Protein AF-A0A8Q3SI34-F1 (afdb_monomer_lite)

Foldseek 3Di:
DPPPDDDDDDDPVNVCVVDPDNDPVVQAQPWDKDWDDDVDTDIDIDHGDHPDQKDKDQPVADPDDDAQAKGKGWIAMAGSSRQADFQDKDADVPCRVFIFGAHNRNITITIDGHHD

Secondary structure (DSSP, 8-state):
-BTTB------HHHHHHTSS---GGGGTT-EEEEEEEESEEEEEEEEE--SSS-EEE-TTS-S---TTSEEEEEEEEE-TTSPBPTT-EEEETTEEEEEEE--TTSEEEEEEEPP-

pLDDT: mean 92.33, std 6.44, range [60.34, 98.44]

Organism: Homo sapiens (NCBI:txid9606)

Structure (mmCIF, N/CA/C/O backbone):
data_AF-A0A8Q3SI34-F1
#
_entry.id   AF-A0A8Q3SI34-F1
#
loop_
_atom_site.group_PDB
_atom_site.id
_atom_site.type_symbol
_atom_site.label_atom_id
_atom_site.label_alt_id
_atom_site.label_comp_id
_atom_site.label_asym_id
_atom_site.label_entity_id
_atom_site.label_seq_id
_atom_site.pdbx_PDB_ins_code
_atom_site.Cartn_x
_atom_site.Cartn_y
_atom_site.Cartn_z
_atom_site.occupancy
_atom_site.B_iso_or_equiv
_atom_site.auth_seq_id
_atom_site.auth_comp_id
_atom_site.auth_asym_id
_atom_site.auth_atom_id
_atom_site.pdbx_PDB_model_num
ATOM 1 N N . ILE A 1 1 ? 9.293 0.986 -31.676 1.00 60.34 1 ILE A N 1
ATOM 2 C CA . ILE A 1 1 ? 8.448 2.151 -31.349 1.00 60.34 1 ILE A CA 1
ATOM 3 C C . ILE A 1 1 ? 7.433 2.244 -32.462 1.00 60.34 1 ILE A C 1
ATOM 5 O O . ILE A 1 1 ? 7.829 2.504 -33.591 1.00 60.34 1 ILE A O 1
ATOM 9 N N . GLU A 1 2 ? 6.183 1.933 -32.163 1.00 64.75 2 GLU A N 1
ATOM 10 C CA . GLU A 1 2 ? 5.069 2.074 -33.101 1.00 64.75 2 GLU A CA 1
ATOM 11 C C . GLU A 1 2 ? 4.180 3.191 -32.561 1.00 64.75 2 GLU A C 1
ATOM 13 O O . GLU A 1 2 ? 3.865 3.202 -31.374 1.00 64.75 2 GLU A O 1
ATOM 18 N N . ASP A 1 3 ? 3.876 4.181 -33.399 1.00 80.06 3 ASP A N 1
ATOM 19 C CA . ASP A 1 3 ? 3.026 5.328 -33.043 1.00 80.06 3 ASP A CA 1
ATOM 20 C C . ASP A 1 3 ? 3.446 6.083 -31.756 1.00 80.06 3 ASP A C 1
ATOM 22 O O . ASP A 1 3 ? 2.631 6.502 -30.940 1.00 80.06 3 ASP A O 1
ATOM 26 N N . GLY A 1 4 ? 4.758 6.214 -31.519 1.00 84.75 4 GLY A N 1
ATOM 27 C CA . GLY A 1 4 ? 5.296 6.868 -30.315 1.00 84.75 4 GLY A CA 1
ATOM 28 C C . GLY A 1 4 ? 5.256 6.019 -29.035 1.00 84.75 4 GLY A C 1
ATOM 29 O O . GLY A 1 4 ? 5.676 6.497 -27.983 1.00 84.75 4 GLY A O 1
ATOM 30 N N . SER A 1 5 ? 4.825 4.756 -29.116 1.00 87.56 5 SER A N 1
ATOM 31 C CA . SER A 1 5 ? 4.803 3.805 -28.001 1.00 87.56 5 SER A CA 1
ATOM 32 C C . SER A 1 5 ? 5.932 2.775 -28.102 1.00 87.56 5 SER A C 1
ATOM 34 O O . SER A 1 5 ? 6.268 2.277 -29.182 1.00 87.56 5 SER A O 1
ATOM 36 N N . GLY A 1 6 ? 6.539 2.441 -26.965 1.00 89.44 6 GLY A N 1
ATOM 37 C CA . GLY A 1 6 ? 7.529 1.377 -26.834 1.00 89.44 6 GLY A CA 1
ATOM 38 C C . GLY A 1 6 ? 7.338 0.635 -25.516 1.00 89.44 6 GLY A C 1
ATOM 39 O O . GLY A 1 6 ? 7.131 1.261 -24.481 1.00 89.44 6 GLY A O 1
ATOM 40 N N . GLU A 1 7 ? 7.421 -0.691 -25.557 1.00 92.25 7 GLU A N 1
ATOM 41 C CA . GLU A 1 7 ? 7.255 -1.560 -24.393 1.00 92.25 7 GLU A CA 1
ATOM 42 C C . GLU A 1 7 ? 8.548 -2.334 -24.122 1.00 92.25 7 GLU A C 1
ATOM 44 O O . GLU A 1 7 ? 9.238 -2.779 -25.041 1.00 92.25 7 GLU A O 1
ATOM 49 N N . VAL A 1 8 ? 8.886 -2.486 -22.844 1.00 93.31 8 VAL A N 1
ATOM 50 C CA . VAL A 1 8 ? 10.016 -3.291 -22.382 1.00 93.31 8 VAL A CA 1
ATOM 51 C C . VAL A 1 8 ? 9.640 -3.974 -21.076 1.00 93.31 8 VAL A C 1
ATOM 53 O O . VAL A 1 8 ? 8.949 -3.397 -20.238 1.00 93.31 8 VAL A O 1
ATOM 56 N N . VAL A 1 9 ? 10.114 -5.204 -20.890 1.00 95.88 9 VAL A N 1
ATOM 57 C CA . VAL A 1 9 ? 9.799 -6.020 -19.716 1.00 95.88 9 VAL A CA 1
ATOM 58 C C . VAL A 1 9 ? 11.088 -6.459 -19.032 1.00 95.88 9 VAL A C 1
ATOM 60 O O . VAL A 1 9 ? 11.925 -7.137 -19.630 1.00 95.88 9 VAL A O 1
ATOM 63 N N . LEU A 1 10 ? 11.236 -6.118 -17.749 1.00 95.31 10 LEU A N 1
ATOM 64 C CA . LEU A 1 10 ? 12.269 -6.692 -16.889 1.00 95.31 10 LEU A CA 1
ATOM 65 C C . LEU A 1 10 ? 11.798 -8.063 -16.396 1.00 95.31 10 LEU A C 1
ATOM 67 O O . LEU A 1 10 ? 10.927 -8.162 -15.533 1.00 95.31 10 LEU A O 1
ATOM 71 N N . SER A 1 11 ? 12.368 -9.137 -16.946 1.00 95.75 11 SER A N 1
ATOM 72 C CA . SER A 1 11 ? 12.012 -10.488 -16.507 1.00 95.75 11 SER A CA 1
ATOM 73 C C . SER A 1 11 ? 12.481 -10.760 -15.072 1.00 95.75 11 SER A C 1
ATOM 75 O O . SER A 1 11 ? 13.559 -10.329 -14.656 1.00 95.75 11 SER A O 1
ATOM 77 N N . ARG A 1 12 ? 11.705 -11.562 -14.329 1.00 92.56 12 ARG A N 1
ATOM 78 C CA . ARG A 1 12 ? 12.066 -11.993 -12.967 1.00 92.56 12 ARG A CA 1
ATOM 79 C C . ARG A 1 12 ? 13.432 -12.681 -12.919 1.00 92.56 12 ARG A C 1
ATOM 81 O O . ARG A 1 12 ? 14.176 -12.475 -11.970 1.00 92.56 12 ARG A O 1
ATOM 88 N N . LYS A 1 13 ? 13.761 -13.481 -13.939 1.00 92.56 13 LYS A N 1
ATOM 89 C CA . LYS A 1 13 ? 15.057 -14.163 -14.037 1.00 92.56 13 LYS A CA 1
ATOM 90 C C . LYS A 1 13 ? 16.206 -13.156 -14.100 1.00 92.56 13 LYS A C 1
ATOM 92 O O . LYS A 1 13 ? 17.122 -13.262 -13.303 1.00 92.56 13 LYS A O 1
ATOM 97 N N . VAL A 1 14 ? 16.120 -12.158 -14.981 1.00 94.31 14 VAL A N 1
ATOM 98 C CA . VAL A 1 14 ? 17.155 -11.117 -15.106 1.00 94.31 14 VAL A CA 1
ATOM 99 C C . VAL A 1 14 ? 17.305 -10.321 -13.809 1.00 94.31 14 VAL A C 1
ATOM 101 O O . VAL A 1 14 ? 18.428 -10.048 -13.397 1.00 94.31 14 VAL A O 1
ATOM 104 N N . LEU A 1 15 ? 16.196 -9.992 -13.138 1.00 93.19 15 LEU A N 1
ATOM 105 C CA . LEU A 1 15 ? 16.243 -9.310 -11.842 1.00 93.19 15 LEU A CA 1
ATOM 106 C C . LEU A 1 15 ? 16.997 -10.134 -10.786 1.00 93.19 15 LEU A C 1
ATOM 108 O O . LEU A 1 15 ? 17.836 -9.584 -10.081 1.00 93.19 15 LEU A O 1
ATOM 112 N N . LEU A 1 16 ? 16.699 -11.433 -10.677 1.00 92.44 16 LEU A N 1
ATOM 113 C CA . LEU A 1 16 ? 17.324 -12.312 -9.684 1.00 92.44 16 LEU A CA 1
ATOM 114 C C . LEU A 1 16 ? 18.780 -12.649 -10.021 1.00 92.44 16 LEU A C 1
ATOM 116 O O . LEU A 1 16 ? 19.613 -12.669 -9.126 1.00 92.44 16 LEU A O 1
ATOM 120 N N . ASP A 1 17 ? 19.099 -12.862 -11.296 1.00 92.56 17 ASP A N 1
ATOM 121 C CA . ASP A 1 17 ? 20.474 -13.108 -11.746 1.00 92.56 17 ASP A CA 1
ATOM 122 C C . ASP A 1 17 ? 21.360 -11.855 -11.571 1.00 92.56 17 ASP A C 1
ATOM 124 O O . ASP A 1 17 ? 22.575 -11.961 -11.416 1.00 92.56 17 ASP A O 1
ATOM 128 N N . GLY A 1 18 ? 20.757 -10.660 -11.599 1.00 90.81 18 GLY A N 1
ATOM 129 C CA . GLY A 1 18 ? 21.447 -9.378 -11.444 1.00 90.81 18 GLY A CA 1
ATOM 130 C C . GLY A 1 18 ? 21.799 -9.004 -10.000 1.00 90.81 18 GLY A C 1
ATOM 131 O O . GLY A 1 18 ? 22.516 -8.025 -9.788 1.00 90.81 18 GLY A O 1
ATOM 132 N N . VAL A 1 19 ? 21.318 -9.752 -9.002 1.00 90.62 19 VAL A N 1
ATOM 133 C CA . VAL A 1 19 ? 21.610 -9.513 -7.582 1.00 90.62 19 VAL A CA 1
ATOM 134 C C . VAL A 1 19 ? 22.456 -10.649 -7.011 1.00 90.62 19 VAL A C 1
ATOM 136 O O . VAL A 1 19 ? 22.245 -11.816 -7.309 1.00 90.62 19 VAL A O 1
ATOM 139 N N . GLN A 1 20 ? 23.424 -10.324 -6.147 1.00 85.00 20 GLN A N 1
ATOM 140 C CA . GLN A 1 20 ? 24.263 -11.354 -5.510 1.00 85.00 20 GLN A CA 1
ATOM 141 C C . GLN A 1 20 ? 23.482 -12.242 -4.529 1.00 85.00 20 GLN A C 1
ATOM 143 O O . GLN A 1 20 ? 23.922 -13.341 -4.202 1.00 85.00 20 GLN A O 1
ATOM 148 N N . ASN A 1 21 ? 22.343 -11.756 -4.030 1.00 79.88 21 ASN A N 1
ATOM 149 C CA . ASN A 1 21 ? 21.526 -12.482 -3.074 1.00 79.88 21 ASN A CA 1
ATOM 150 C C . ASN A 1 21 ? 20.504 -13.373 -3.804 1.00 79.88 21 ASN A C 1
ATOM 152 O O . ASN A 1 21 ? 19.651 -12.839 -4.510 1.00 79.88 21 ASN A O 1
ATOM 156 N N . PRO A 1 22 ? 20.533 -14.704 -3.613 1.00 71.94 22 PRO A N 1
ATOM 157 C CA . PRO A 1 22 ? 19.649 -15.617 -4.333 1.00 71.94 22 PRO A CA 1
ATOM 158 C C . PRO A 1 22 ? 18.188 -15.598 -3.852 1.00 71.94 22 PRO A C 1
ATOM 160 O O . PRO A 1 22 ? 17.331 -16.195 -4.506 1.00 71.94 22 PRO A O 1
ATOM 163 N N . ARG A 1 23 ? 17.880 -14.978 -2.704 1.00 88.56 23 ARG A N 1
ATOM 164 C CA . ARG A 1 23 ? 16.540 -15.023 -2.097 1.00 88.56 23 ARG A CA 1
ATOM 165 C C . ARG A 1 23 ? 15.670 -13.872 -2.581 1.00 88.56 23 ARG A C 1
ATOM 167 O O . ARG A 1 23 ? 16.016 -12.703 -2.430 1.00 88.56 23 ARG A O 1
ATOM 174 N N . ALA A 1 24 ? 14.507 -14.207 -3.133 1.00 89.50 24 ALA A N 1
ATOM 175 C CA . ALA A 1 24 ? 13.562 -13.217 -3.646 1.00 89.50 24 ALA A CA 1
ATOM 176 C C . ALA A 1 24 ? 12.928 -12.384 -2.521 1.00 89.50 24 ALA A C 1
ATOM 178 O O . ALA A 1 24 ? 12.559 -11.231 -2.732 1.00 89.50 24 ALA A O 1
ATOM 179 N N . GLU A 1 25 ? 12.827 -12.958 -1.327 1.00 92.06 25 GLU A N 1
ATOM 180 C CA . GLU A 1 25 ? 12.254 -12.336 -0.136 1.00 92.06 25 GLU A CA 1
ATOM 181 C C . GLU A 1 25 ? 13.104 -11.149 0.331 1.00 92.06 25 GLU A C 1
ATOM 183 O O . GLU A 1 25 ? 12.564 -10.142 0.779 1.00 92.06 25 GLU A O 1
ATOM 188 N N . ASP A 1 26 ? 14.420 -11.216 0.124 1.00 91.44 26 ASP A N 1
ATOM 189 C CA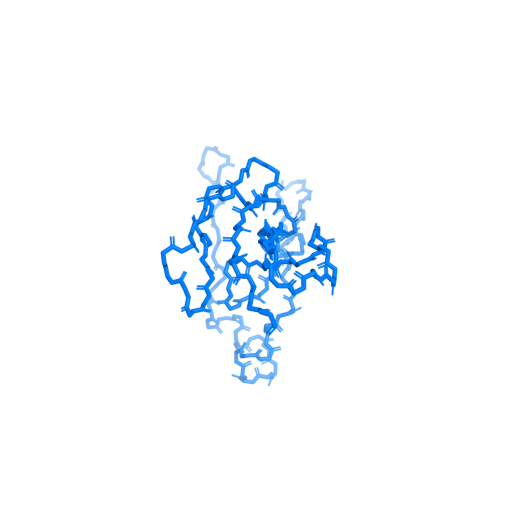 . ASP A 1 26 ? 15.360 -10.161 0.515 1.00 91.44 26 ASP A CA 1
ATOM 190 C C . ASP A 1 26 ? 15.282 -8.925 -0.404 1.00 91.44 26 ASP A C 1
ATOM 192 O O . ASP A 1 26 ? 15.903 -7.889 -0.138 1.00 91.44 26 ASP A O 1
ATOM 196 N N . LEU A 1 27 ? 14.517 -9.017 -1.498 1.00 92.31 27 LEU A N 1
ATOM 197 C CA . LEU A 1 27 ? 14.188 -7.881 -2.355 1.00 92.31 27 LEU A CA 1
ATOM 198 C C . LEU A 1 27 ? 12.958 -7.110 -1.864 1.00 92.31 27 LEU A C 1
ATOM 200 O O . LEU A 1 27 ? 12.798 -5.948 -2.234 1.00 92.31 27 LEU A O 1
ATOM 204 N N . VAL A 1 28 ? 12.107 -7.717 -1.032 1.00 94.00 28 VAL A N 1
ATOM 205 C CA . VAL A 1 28 ? 10.907 -7.064 -0.496 1.00 94.00 28 VAL A CA 1
ATOM 206 C C . VAL A 1 28 ? 11.314 -5.859 0.355 1.00 94.00 28 VAL A C 1
ATOM 208 O O . VAL A 1 28 ? 12.233 -5.926 1.167 1.00 94.00 28 VAL A O 1
ATOM 211 N N . GLY A 1 29 ? 10.643 -4.727 0.145 1.00 90.44 29 GLY A N 1
ATOM 212 C CA . GLY A 1 29 ? 10.965 -3.455 0.800 1.00 90.44 29 GLY A CA 1
ATOM 213 C C . GLY A 1 29 ? 12.036 -2.622 0.086 1.00 90.44 29 GLY A C 1
ATOM 214 O O . GLY A 1 29 ? 12.213 -1.454 0.426 1.00 90.44 29 GLY A O 1
ATOM 215 N N . LYS A 1 30 ? 12.718 -3.166 -0.934 1.00 93.62 30 LYS A N 1
ATOM 216 C CA . LYS A 1 30 ? 13.518 -2.367 -1.877 1.00 93.62 30 LYS A CA 1
ATOM 217 C C . LYS A 1 30 ? 12.621 -1.759 -2.958 1.00 93.62 30 LYS A C 1
ATOM 219 O O . LYS A 1 30 ? 11.454 -2.127 -3.107 1.00 93.62 30 LYS A O 1
ATOM 224 N N . SER A 1 31 ? 13.182 -0.844 -3.741 1.00 93.75 31 SER A N 1
ATOM 225 C CA . SER A 1 31 ? 12.512 -0.226 -4.882 1.00 93.75 31 SER A CA 1
ATOM 226 C C . SER A 1 31 ? 13.325 -0.374 -6.166 1.00 93.75 31 SER A C 1
ATOM 228 O O . SER A 1 31 ? 14.554 -0.454 -6.148 1.00 93.75 31 SER A O 1
ATOM 230 N N . LEU A 1 32 ? 12.617 -0.426 -7.290 1.00 94.19 32 LEU A N 1
ATOM 231 C CA . LEU A 1 32 ? 13.183 -0.374 -8.629 1.00 94.19 32 LEU A CA 1
ATOM 232 C C . LEU A 1 32 ? 13.145 1.065 -9.150 1.00 94.19 32 LEU A C 1
ATOM 234 O O . LEU A 1 32 ? 12.262 1.858 -8.802 1.00 94.19 32 LEU A O 1
ATOM 238 N N . TYR A 1 33 ? 14.091 1.369 -10.029 1.00 94.81 33 TYR A N 1
ATOM 239 C CA . TYR A 1 33 ? 14.070 2.558 -10.864 1.00 94.81 33 TYR A CA 1
ATOM 240 C C . TYR A 1 33 ? 14.248 2.151 -12.327 1.00 94.81 33 TYR A C 1
ATOM 242 O O . TYR A 1 33 ? 14.849 1.121 -12.636 1.00 94.81 33 TYR A O 1
ATOM 250 N N . VAL A 1 34 ? 13.696 2.960 -13.223 1.00 94.50 34 VAL A N 1
ATOM 251 C CA . VAL A 1 34 ? 13.758 2.786 -14.671 1.00 94.50 34 VAL A CA 1
ATOM 252 C C . VAL A 1 34 ? 14.202 4.110 -15.272 1.00 94.50 34 VAL A C 1
ATOM 254 O O . VAL A 1 34 ? 13.594 5.148 -15.012 1.00 94.50 34 VAL A O 1
ATOM 257 N N . SER A 1 35 ? 15.254 4.068 -16.083 1.00 92.81 35 SER A N 1
ATOM 258 C CA . SER A 1 35 ? 15.748 5.216 -16.839 1.00 92.81 35 SER A CA 1
ATOM 259 C C . SER A 1 35 ? 15.678 4.899 -18.327 1.00 92.81 35 SER A C 1
ATOM 261 O O . SER A 1 35 ? 16.125 3.832 -18.755 1.00 92.81 35 SER A O 1
ATOM 263 N N . ALA A 1 36 ? 15.087 5.802 -19.105 1.00 90.38 36 ALA A N 1
ATOM 264 C CA . ALA A 1 36 ? 14.932 5.657 -20.545 1.00 90.38 36 ALA A CA 1
ATOM 265 C C . ALA A 1 36 ? 15.456 6.902 -21.268 1.00 90.38 36 ALA A C 1
ATOM 267 O O . ALA A 1 36 ? 15.179 8.039 -20.876 1.00 90.38 36 ALA A O 1
ATOM 268 N N . THR A 1 37 ? 16.193 6.668 -22.352 1.00 89.38 37 THR A N 1
ATOM 269 C CA . THR A 1 37 ? 16.782 7.711 -23.197 1.00 89.38 37 THR A CA 1
ATOM 270 C C . THR A 1 37 ? 16.185 7.602 -24.595 1.00 89.38 37 THR A C 1
ATOM 272 O O . THR A 1 37 ? 16.495 6.666 -25.330 1.00 89.38 37 THR A O 1
ATOM 275 N N . VAL A 1 38 ? 15.327 8.555 -24.967 1.00 86.25 38 VAL A N 1
ATOM 276 C CA . VAL A 1 38 ? 14.624 8.601 -26.262 1.00 86.25 38 VAL A CA 1
ATOM 277 C C . VAL A 1 38 ? 14.779 9.994 -26.858 1.00 86.25 38 VAL A C 1
ATOM 279 O O . VAL A 1 38 ? 13.851 10.786 -26.806 1.00 86.25 38 VAL A O 1
ATOM 282 N N . ILE A 1 39 ? 15.969 10.359 -27.345 1.00 82.06 39 ILE A N 1
ATOM 283 C CA . ILE A 1 39 ? 16.310 11.725 -27.824 1.00 82.06 39 ILE A CA 1
ATOM 284 C C . ILE A 1 39 ? 16.168 12.832 -26.726 1.00 82.06 39 ILE A C 1
ATOM 286 O O . ILE A 1 39 ? 16.852 13.847 -26.782 1.00 82.06 39 ILE A O 1
ATOM 290 N N . LEU A 1 40 ? 15.396 12.586 -25.664 1.00 79.25 40 LEU A N 1
ATOM 291 C CA . LEU A 1 40 ? 15.184 13.287 -24.402 1.00 79.25 40 LEU A CA 1
ATOM 292 C C . LEU A 1 40 ? 15.228 12.242 -23.264 1.00 79.25 40 LEU A C 1
ATOM 294 O O . LEU A 1 40 ? 15.044 11.044 -23.501 1.00 79.25 40 LEU A O 1
ATOM 298 N N . HIS A 1 41 ? 15.494 12.680 -22.034 1.00 78.31 41 HIS A N 1
ATOM 299 C CA . HIS A 1 41 ? 15.662 11.799 -20.874 1.00 78.31 41 HIS A CA 1
ATOM 300 C C . HIS A 1 41 ? 14.386 11.717 -20.025 1.00 78.31 41 HIS A C 1
ATOM 302 O O . HIS A 1 41 ? 13.780 12.745 -19.722 1.00 78.31 41 HIS A O 1
ATOM 308 N N . SER A 1 42 ? 14.010 10.508 -19.603 1.00 84.25 42 SER A N 1
ATOM 309 C CA . SER A 1 42 ? 12.894 10.263 -18.680 1.00 84.25 42 SER A CA 1
ATOM 310 C C . SER A 1 42 ? 13.278 9.230 -17.619 1.00 84.25 42 SER A C 1
ATOM 312 O O . SER A 1 42 ? 13.889 8.210 -17.944 1.00 84.25 42 SER A O 1
ATOM 314 N N . GLU A 1 43 ? 12.880 9.465 -16.370 1.00 88.56 43 GLU A N 1
ATOM 315 C CA . GLU A 1 43 ? 13.161 8.579 -15.237 1.00 88.56 43 GLU A CA 1
ATOM 316 C C . GLU A 1 43 ? 11.885 8.304 -14.432 1.00 88.56 43 GLU A C 1
ATOM 318 O O . GLU A 1 43 ? 11.067 9.199 -14.208 1.00 88.56 43 GLU A O 1
ATOM 323 N N . ARG A 1 44 ? 11.726 7.060 -13.971 1.00 89.75 44 ARG A N 1
ATOM 324 C CA . ARG A 1 44 ? 10.720 6.661 -12.984 1.00 89.75 44 ARG A CA 1
ATOM 325 C C . ARG A 1 44 ? 11.393 5.866 -11.875 1.00 89.75 44 ARG A C 1
ATOM 327 O O . ARG A 1 44 ? 11.908 4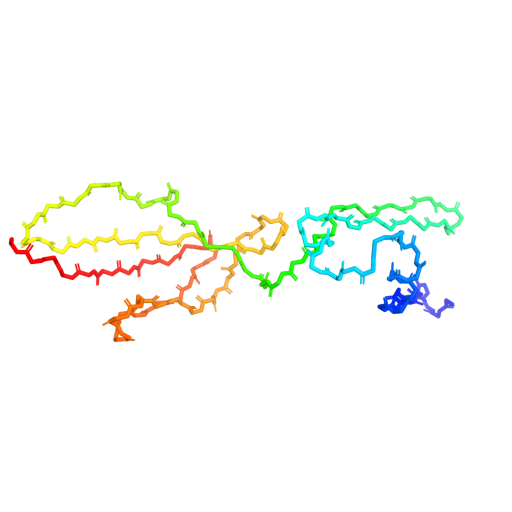.779 -12.118 1.00 89.75 44 ARG A O 1
ATOM 334 N N . SER A 1 45 ? 11.348 6.379 -10.657 1.00 91.44 45 SER A N 1
ATOM 335 C CA . SER A 1 45 ? 11.921 5.740 -9.473 1.00 91.44 45 SER A CA 1
ATOM 336 C C . SER A 1 45 ? 10.837 5.362 -8.460 1.00 91.44 45 SER A C 1
ATOM 338 O O . SER A 1 45 ? 9.659 5.677 -8.638 1.00 91.44 45 SER A O 1
ATOM 340 N N . GLY A 1 46 ? 11.223 4.633 -7.410 1.00 90.81 46 GLY A N 1
ATOM 341 C CA . GLY A 1 46 ? 10.337 4.342 -6.282 1.00 90.81 46 GLY A CA 1
ATOM 342 C C . GLY A 1 46 ? 9.283 3.266 -6.545 1.00 90.81 46 GLY A C 1
ATOM 343 O O . GLY A 1 46 ? 8.267 3.264 -5.863 1.00 90.81 46 GLY A O 1
ATOM 344 N N . ILE A 1 47 ? 9.501 2.350 -7.498 1.00 93.75 47 ILE A N 1
ATOM 345 C CA . ILE A 1 47 ? 8.590 1.220 -7.752 1.00 93.75 47 ILE A CA 1
ATOM 346 C C . ILE A 1 47 ? 8.832 0.148 -6.674 1.00 93.75 47 ILE A C 1
ATOM 348 O O . ILE A 1 47 ? 9.875 -0.507 -6.725 1.00 93.75 47 ILE A O 1
ATOM 352 N N . PRO A 1 48 ? 7.940 -0.049 -5.689 1.00 93.44 48 PRO A N 1
ATOM 353 C CA . PRO A 1 48 ? 8.250 -0.883 -4.529 1.00 93.44 48 PRO A CA 1
ATOM 354 C C . PRO A 1 48 ? 8.131 -2.377 -4.852 1.00 93.44 48 PRO A C 1
ATOM 356 O O . PRO A 1 48 ? 7.174 -2.806 -5.499 1.00 93.44 48 PRO A O 1
ATOM 359 N N . ILE A 1 49 ? 9.068 -3.187 -4.357 1.00 93.94 49 ILE A N 1
ATOM 360 C CA . ILE A 1 49 ? 8.967 -4.651 -4.390 1.00 93.94 49 ILE A CA 1
ATOM 361 C C . ILE A 1 49 ? 8.193 -5.090 -3.145 1.00 93.94 49 ILE A C 1
ATOM 363 O O . ILE A 1 49 ? 8.663 -4.928 -2.017 1.00 93.94 49 ILE A O 1
ATOM 367 N N . VAL A 1 50 ? 6.993 -5.632 -3.351 1.00 94.94 50 VAL A N 1
ATOM 368 C CA . VAL A 1 50 ? 6.035 -5.947 -2.281 1.00 94.94 50 VAL A CA 1
ATOM 369 C C . VAL A 1 50 ? 5.501 -7.368 -2.384 1.00 94.94 50 VAL A C 1
ATOM 371 O O . VAL A 1 50 ? 5.491 -7.974 -3.451 1.00 94.94 50 VAL A O 1
ATOM 374 N N . THR A 1 51 ? 5.008 -7.878 -1.259 1.00 94.88 51 THR A N 1
ATOM 375 C CA . THR A 1 51 ? 4.248 -9.134 -1.178 1.00 94.88 51 THR A CA 1
ATOM 376 C C . THR A 1 51 ? 2.737 -8.912 -1.229 1.00 94.88 51 THR A C 1
ATOM 378 O O . THR A 1 51 ? 1.999 -9.825 -1.583 1.00 94.88 51 THR A O 1
ATOM 381 N N . SER A 1 52 ? 2.275 -7.703 -0.895 1.00 95.38 52 SER A N 1
ATOM 382 C CA . SER A 1 52 ? 0.870 -7.298 -0.913 1.00 95.38 52 SER A CA 1
ATOM 383 C C . SER A 1 52 ? 0.700 -6.036 -1.761 1.00 95.38 52 SER A C 1
ATOM 385 O O . SER A 1 52 ? 1.496 -5.105 -1.616 1.00 95.38 52 SER A O 1
ATOM 387 N N . PRO A 1 53 ? -0.347 -5.952 -2.601 1.00 95.69 53 PRO A N 1
ATOM 388 C CA . PRO A 1 53 ? -0.660 -4.744 -3.360 1.00 95.69 53 PRO A CA 1
ATOM 389 C C . PRO A 1 53 ? -1.235 -3.616 -2.489 1.00 95.69 53 PRO A C 1
ATOM 391 O O . PRO A 1 53 ? -1.456 -2.525 -2.998 1.00 95.69 53 PRO A O 1
ATOM 394 N N . TYR A 1 54 ? -1.471 -3.853 -1.194 1.00 97.38 54 TYR A N 1
ATOM 395 C CA . TYR A 1 54 ? -2.039 -2.868 -0.274 1.00 97.38 54 TYR A CA 1
ATOM 396 C C . TYR A 1 54 ? -1.295 -2.825 1.058 1.00 97.38 54 TYR A C 1
ATOM 398 O O . TYR A 1 54 ? -0.783 -3.844 1.535 1.00 97.38 54 TYR A O 1
ATOM 406 N N . GLN A 1 55 ? -1.308 -1.651 1.686 1.00 97.06 55 GLN A N 1
AT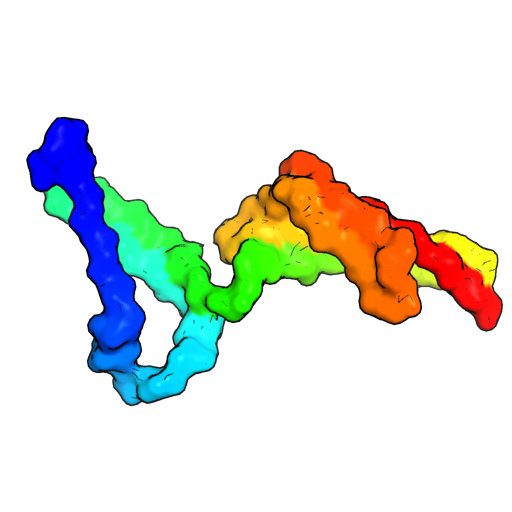OM 407 C CA . GLN A 1 55 ? -0.840 -1.427 3.051 1.00 97.06 55 GLN A CA 1
ATOM 408 C C . GLN A 1 55 ? -1.991 -0.906 3.912 1.00 97.06 55 GLN A C 1
ATOM 410 O O . GLN A 1 55 ? -2.712 0.010 3.514 1.00 97.06 55 GLN A O 1
ATOM 415 N N . ILE A 1 56 ? -2.164 -1.498 5.094 1.00 97.38 56 ILE A N 1
ATOM 416 C CA . ILE A 1 56 ? -3.235 -1.163 6.035 1.00 97.38 56 ILE A CA 1
ATOM 417 C C . ILE A 1 56 ? -2.650 -0.353 7.191 1.00 97.38 56 ILE A C 1
ATOM 419 O O . ILE A 1 56 ? -1.699 -0.781 7.842 1.00 97.38 56 ILE A O 1
ATOM 423 N N . HIS A 1 57 ? -3.260 0.794 7.480 1.00 97.38 57 HIS A N 1
ATOM 424 C CA . HIS A 1 57 ? -2.834 1.710 8.529 1.00 97.38 57 HIS A CA 1
ATOM 425 C C . HIS A 1 57 ? -3.973 2.003 9.508 1.00 97.38 57 HIS A C 1
ATOM 427 O O . HIS A 1 57 ? -5.091 2.337 9.115 1.00 97.38 57 HIS A O 1
ATOM 433 N N . PHE A 1 58 ? -3.652 1.994 10.802 1.00 97.12 58 PHE A N 1
ATOM 434 C CA . PHE A 1 58 ? -4.547 2.438 11.881 1.00 97.12 58 PHE A CA 1
ATOM 435 C C . PHE A 1 58 ? -4.242 3.870 12.343 1.00 97.12 58 PHE A C 1
ATOM 437 O O . PHE A 1 58 ? -4.599 4.272 13.446 1.00 97.12 58 PHE A O 1
ATOM 444 N N . THR A 1 59 ? -3.576 4.669 11.507 1.00 95.81 59 THR A N 1
ATOM 445 C CA . THR A 1 59 ? -3.159 6.044 11.838 1.00 95.81 59 THR A CA 1
ATOM 446 C C . THR A 1 59 ? -4.332 6.989 12.100 1.00 95.81 59 THR A C 1
ATOM 448 O O . THR A 1 59 ? -4.173 7.953 12.842 1.00 95.81 59 THR A O 1
ATOM 451 N N . LYS A 1 60 ? -5.510 6.703 11.529 1.00 93.00 60 LYS A N 1
ATOM 452 C CA . LYS A 1 60 ? -6.756 7.458 11.747 1.00 93.00 60 LYS A CA 1
ATOM 453 C C . LYS A 1 60 ? -7.658 6.856 12.837 1.00 93.00 60 LYS A C 1
ATOM 455 O O . LYS A 1 60 ? -8.699 7.430 13.143 1.00 93.00 60 LYS A O 1
ATOM 460 N N . THR A 1 61 ? -7.285 5.715 13.416 1.00 96.31 61 THR A N 1
ATOM 461 C CA . THR A 1 61 ? -8.064 5.022 14.453 1.00 96.31 61 THR A CA 1
ATOM 462 C C . THR A 1 61 ? -7.601 5.460 15.850 1.00 96.31 61 THR A C 1
ATOM 464 O O . THR A 1 61 ? -6.392 5.491 16.100 1.00 96.31 61 THR A O 1
ATOM 467 N N . PRO A 1 62 ? -8.510 5.787 16.791 1.00 95.31 62 PRO A N 1
ATOM 468 C CA . PRO A 1 62 ? -8.130 6.048 18.180 1.00 95.31 62 PRO A CA 1
ATOM 469 C C . PRO A 1 62 ? -7.401 4.850 18.807 1.00 95.31 62 PRO A C 1
ATOM 471 O O . PRO A 1 62 ? -7.721 3.704 18.530 1.00 95.31 62 PRO A O 1
ATOM 474 N N . LYS A 1 63 ? -6.433 5.082 19.697 1.00 95.31 63 LYS A N 1
ATOM 475 C CA . LYS A 1 63 ? -5.689 3.981 20.350 1.00 95.31 63 LYS A CA 1
ATOM 476 C C . LYS A 1 63 ? -6.355 3.436 21.617 1.00 95.31 63 LYS A C 1
ATOM 478 O O . LYS A 1 63 ? -5.833 2.513 22.230 1.00 95.31 63 LYS A O 1
ATOM 483 N N . TYR A 1 64 ? -7.480 4.022 22.017 1.00 94.31 64 TYR A N 1
ATOM 484 C CA . TYR A 1 64 ? -8.200 3.689 23.241 1.00 94.31 64 TYR A CA 1
ATOM 485 C C . TYR A 1 64 ? -9.688 3.554 22.935 1.00 94.31 64 TYR A C 1
ATOM 487 O O . TYR A 1 64 ? -10.235 4.339 22.157 1.00 94.31 64 TYR A O 1
ATOM 495 N N . PHE A 1 65 ? -10.336 2.594 23.586 1.00 94.62 65 PHE A N 1
ATOM 496 C CA . PHE A 1 65 ? -11.777 2.378 23.522 1.00 94.62 65 PHE A CA 1
ATOM 497 C C . PHE A 1 65 ? -12.368 2.382 24.934 1.00 94.62 65 PHE A C 1
ATOM 499 O O . PHE A 1 65 ? -11.644 2.303 25.928 1.00 94.62 65 PHE A O 1
ATOM 506 N N . LYS A 1 66 ? -13.692 2.504 25.021 1.00 94.31 66 LYS A N 1
ATOM 507 C CA . LYS A 1 66 ? -14.431 2.411 26.283 1.00 94.31 66 LYS A CA 1
ATOM 508 C C . LYS A 1 66 ? -15.081 1.024 26.360 1.00 94.31 66 LYS A C 1
ATOM 510 O O . LYS A 1 66 ? -15.881 0.736 25.470 1.00 94.31 66 LYS A O 1
ATOM 515 N N . PRO A 1 67 ? -14.764 0.191 27.369 1.00 94.75 67 PRO A N 1
ATOM 516 C CA . PRO A 1 67 ? -15.399 -1.115 27.541 1.00 94.75 67 PRO A CA 1
ATOM 517 C C . PRO A 1 67 ? -16.924 -1.011 27.611 1.00 94.75 67 PRO A C 1
ATOM 519 O O . PRO A 1 67 ? -17.464 -0.059 28.182 1.00 94.75 67 PRO A O 1
ATOM 522 N N . GLY A 1 68 ? -17.615 -1.971 26.999 1.00 93.25 68 GLY A N 1
ATOM 523 C CA . GLY A 1 68 ? -19.076 -1.987 26.907 1.00 93.25 68 GLY A CA 1
ATOM 524 C C . GLY A 1 68 ? -19.680 -0.967 25.930 1.00 93.25 68 GLY A C 1
ATOM 525 O O . GLY A 1 68 ? -20.902 -0.841 25.877 1.00 93.25 68 GLY A O 1
ATOM 526 N N . MET A 1 69 ? -18.865 -0.235 25.157 1.00 94.69 69 MET A N 1
ATOM 527 C CA . MET A 1 69 ? -19.330 0.675 24.101 1.00 94.69 69 MET A CA 1
ATOM 528 C C . MET A 1 69 ? -18.814 0.236 22.722 1.00 94.69 69 MET A C 1
ATOM 530 O O . MET A 1 69 ? -17.694 -0.276 22.624 1.00 94.69 69 MET A O 1
ATOM 534 N N . PRO A 1 70 ? -19.580 0.454 21.638 1.00 93.44 70 PRO A N 1
ATOM 535 C CA . PRO A 1 70 ? -19.078 0.234 20.288 1.00 93.44 70 PRO A CA 1
ATOM 536 C C . PRO A 1 70 ? -17.815 1.055 20.015 1.00 93.44 70 PRO A C 1
ATOM 538 O O . PRO A 1 70 ? -17.697 2.206 20.448 1.00 93.44 70 PRO A O 1
ATOM 541 N N . PHE A 1 71 ? -16.880 0.460 19.284 1.00 95.06 71 PHE A N 1
ATOM 542 C CA . PHE A 1 71 ? -15.628 1.083 18.893 1.00 95.06 71 PHE A CA 1
ATOM 543 C C . PHE A 1 71 ? -15.519 1.179 17.373 1.00 95.06 71 PHE A C 1
ATOM 545 O O . PHE A 1 71 ? -15.660 0.188 16.658 1.00 95.06 71 PHE A O 1
ATOM 552 N N . ASP A 1 72 ? -15.250 2.392 16.893 1.00 94.94 72 ASP A N 1
ATOM 553 C CA . ASP A 1 72 ? -15.126 2.699 15.473 1.00 94.94 72 ASP A CA 1
ATOM 554 C C . ASP A 1 72 ? -13.654 2.650 15.034 1.00 94.94 72 ASP A C 1
ATOM 556 O O . ASP A 1 72 ? -12.835 3.489 15.419 1.00 94.94 72 ASP A O 1
ATOM 560 N N . LEU A 1 73 ? -13.334 1.683 14.177 1.00 95.69 73 LEU A N 1
ATOM 561 C CA . LEU A 1 73 ? -12.066 1.552 13.470 1.00 95.69 73 LEU A CA 1
ATOM 562 C C . LEU A 1 73 ? -12.114 2.371 12.176 1.00 95.69 73 LEU A C 1
ATOM 564 O O . LEU A 1 73 ? -12.951 2.143 11.302 1.00 95.69 73 LEU A O 1
ATOM 568 N N . MET A 1 74 ? -11.175 3.303 12.037 1.00 96.81 74 MET A N 1
ATOM 569 C CA . MET A 1 74 ? -10.956 4.097 10.827 1.00 96.81 74 MET A CA 1
ATOM 570 C C . MET A 1 74 ? -9.709 3.560 10.128 1.00 96.81 74 MET A C 1
ATOM 572 O O . MET A 1 74 ? -8.579 3.978 10.413 1.00 96.81 74 MET A O 1
ATOM 576 N N . VAL A 1 75 ? -9.921 2.586 9.249 1.00 97.75 75 VAL A N 1
ATOM 577 C CA . VAL A 1 75 ? -8.856 1.866 8.551 1.00 97.75 75 VAL A CA 1
ATOM 578 C C . VAL A 1 75 ? -8.456 2.652 7.315 1.00 97.75 75 VAL A C 1
ATOM 580 O O . VAL A 1 75 ? -9.289 2.901 6.449 1.00 97.75 75 VAL A O 1
ATOM 583 N N . PHE A 1 76 ? -7.187 3.044 7.227 1.00 98.25 76 PHE A N 1
ATOM 584 C CA . PHE A 1 76 ? -6.640 3.754 6.076 1.00 98.25 76 PHE A CA 1
ATOM 585 C C . PHE A 1 76 ? -5.804 2.802 5.218 1.00 98.25 76 PHE A C 1
ATOM 587 O O . PHE A 1 76 ? -4.778 2.292 5.667 1.00 98.25 76 PHE A O 1
ATOM 594 N N . VAL A 1 77 ? -6.249 2.555 3.989 1.00 98.44 77 VAL A N 1
ATOM 595 C CA . VAL A 1 77 ? -5.601 1.640 3.046 1.00 98.44 77 VAL A CA 1
ATOM 596 C C . VAL A 1 77 ? -4.936 2.435 1.931 1.00 98.44 77 VAL A C 1
ATOM 598 O O . VAL A 1 77 ? -5.550 3.317 1.326 1.00 98.44 77 VAL A O 1
ATOM 601 N N . THR A 1 78 ? -3.685 2.096 1.634 1.00 98.19 78 THR A N 1
ATOM 602 C CA . THR A 1 78 ? -2.914 2.713 0.552 1.00 98.19 78 THR A CA 1
ATOM 603 C C . THR A 1 78 ? -2.376 1.668 -0.414 1.00 98.19 78 THR A C 1
ATOM 605 O O . THR A 1 78 ? -2.159 0.508 -0.052 1.00 98.19 78 THR A O 1
ATOM 608 N N . ASN A 1 79 ? -2.116 2.098 -1.644 1.00 97.69 79 ASN A N 1
ATOM 609 C CA . ASN A 1 79 ? -1.272 1.381 -2.591 1.00 97.69 79 ASN A CA 1
ATOM 610 C C . ASN A 1 79 ? 0.201 1.422 -2.119 1.00 97.69 79 ASN A C 1
ATOM 612 O O . ASN A 1 79 ? 0.538 2.184 -1.202 1.00 97.69 79 ASN A O 1
ATOM 616 N N . PRO A 1 80 ? 1.110 0.639 -2.731 1.00 95.88 80 PRO A N 1
ATOM 617 C CA . PRO A 1 80 ? 2.512 0.586 -2.316 1.00 95.88 80 PRO A CA 1
ATOM 618 C C . PRO A 1 80 ? 3.260 1.912 -2.480 1.00 95.88 80 PRO A C 1
ATOM 620 O O . PRO A 1 80 ? 4.240 2.147 -1.782 1.00 95.88 80 PRO A O 1
ATOM 623 N N . ASP A 1 81 ? 2.793 2.772 -3.387 1.00 92.88 81 ASP A N 1
ATOM 624 C CA . ASP A 1 81 ? 3.319 4.120 -3.623 1.00 92.88 81 ASP A CA 1
ATOM 625 C C . ASP A 1 81 ? 2.819 5.164 -2.603 1.00 92.88 81 ASP A C 1
ATOM 627 O O . ASP A 1 81 ? 3.206 6.328 -2.667 1.00 92.88 81 ASP A O 1
ATOM 631 N N . GLY A 1 82 ? 1.963 4.756 -1.658 1.00 94.25 82 GLY A N 1
ATOM 632 C CA . GLY A 1 82 ? 1.380 5.612 -0.625 1.00 94.25 82 GLY A CA 1
ATOM 633 C C . GLY A 1 82 ? 0.084 6.321 -1.031 1.00 94.25 82 GLY A C 1
ATOM 634 O O . GLY A 1 82 ? -0.540 6.962 -0.184 1.00 94.25 82 GLY A O 1
ATOM 635 N N . SER A 1 83 ? -0.366 6.197 -2.283 1.00 96.62 83 SER A N 1
ATOM 636 C CA . SER A 1 83 ? -1.648 6.765 -2.717 1.00 96.62 83 SER A CA 1
ATOM 637 C C . SER A 1 83 ? -2.842 6.042 -2.064 1.00 96.62 83 SER A C 1
ATOM 639 O O . SER A 1 83 ? -2.760 4.841 -1.794 1.00 96.62 83 SER A O 1
ATOM 641 N N . PRO A 1 84 ? -3.963 6.734 -1.780 1.00 97.88 84 PRO A N 1
ATOM 642 C CA . PRO A 1 84 ? -5.136 6.115 -1.161 1.00 97.88 84 PRO A CA 1
ATOM 643 C C . PRO A 1 84 ? -5.766 5.054 -2.073 1.00 97.88 84 PRO A C 1
ATOM 645 O O . PRO A 1 84 ? -5.984 5.289 -3.263 1.00 97.88 84 PRO A O 1
ATOM 648 N N . ALA A 1 85 ? -6.094 3.887 -1.513 1.00 98.19 85 ALA A N 1
ATOM 649 C CA . ALA A 1 85 ? -6.676 2.783 -2.269 1.00 98.19 85 ALA A CA 1
ATOM 650 C C . ALA A 1 85 ? -8.212 2.852 -2.254 1.00 98.19 85 ALA A C 1
ATOM 652 O O . ALA A 1 85 ? -8.837 2.761 -1.197 1.00 98.19 85 ALA A O 1
ATOM 653 N N . TYR A 1 86 ? -8.831 2.997 -3.427 1.00 98.00 86 TYR A N 1
ATOM 654 C CA . TYR A 1 86 ? -10.280 3.169 -3.581 1.00 98.00 86 TYR A CA 1
ATOM 655 C C . TYR A 1 86 ? -11.023 1.833 -3.739 1.00 98.00 86 TYR A C 1
ATOM 657 O O . TYR A 1 86 ? -10.594 0.983 -4.517 1.00 98.00 86 TYR A O 1
ATOM 665 N N . ARG A 1 87 ? -12.176 1.680 -3.064 1.00 97.62 87 ARG A N 1
ATOM 666 C CA . ARG A 1 87 ? -13.069 0.503 -3.138 1.00 97.62 87 ARG A CA 1
ATOM 667 C C . ARG A 1 87 ? -12.392 -0.833 -2.812 1.00 97.62 87 ARG A C 1
ATOM 669 O O . ARG A 1 87 ? -12.731 -1.862 -3.391 1.00 97.62 87 ARG A O 1
ATOM 676 N N . VAL A 1 88 ? -11.470 -0.829 -1.857 1.00 97.88 88 VAL A N 1
ATOM 677 C CA . VAL A 1 88 ? -10.856 -2.051 -1.329 1.00 97.88 88 VAL A CA 1
ATOM 678 C C . VAL A 1 88 ? -11.737 -2.602 -0.203 1.00 97.88 88 VAL A C 1
ATOM 680 O O . VAL A 1 88 ? -12.039 -1.855 0.733 1.00 97.88 88 VAL A O 1
ATOM 683 N N . PRO A 1 89 ? -12.185 -3.869 -0.272 1.00 97.19 89 PRO A N 1
ATOM 684 C CA . PRO A 1 89 ? -12.929 -4.490 0.814 1.00 97.19 89 PRO A CA 1
ATOM 685 C C . PRO A 1 89 ? -11.995 -4.772 1.992 1.00 97.19 89 PRO A C 1
ATOM 687 O O . PRO A 1 89 ? -10.918 -5.345 1.829 1.00 97.19 89 PRO A O 1
ATOM 690 N N . VAL A 1 90 ? -12.425 -4.379 3.185 1.00 96.75 90 VAL A N 1
ATOM 691 C CA . VAL A 1 90 ? -11.737 -4.645 4.449 1.00 96.75 90 VAL A CA 1
ATOM 692 C C . VAL A 1 90 ? -12.704 -5.298 5.426 1.00 96.75 90 VAL A C 1
ATOM 694 O O . VAL A 1 90 ? -13.887 -4.959 5.448 1.00 96.75 90 VAL A O 1
ATOM 697 N N . ALA A 1 91 ? -12.199 -6.218 6.241 1.00 96.12 91 ALA A N 1
ATOM 698 C CA . ALA A 1 91 ? -12.976 -6.939 7.241 1.00 96.12 91 ALA A CA 1
ATOM 699 C C . ALA A 1 91 ? -12.183 -7.080 8.543 1.00 96.12 91 ALA A C 1
ATOM 701 O O . ALA A 1 91 ? -10.948 -7.035 8.539 1.00 96.12 91 ALA A O 1
ATOM 702 N N . VAL A 1 92 ? -12.897 -7.246 9.654 1.00 94.69 92 VAL A N 1
ATOM 703 C CA . VAL A 1 92 ? -12.292 -7.531 10.958 1.00 94.69 92 VAL A CA 1
ATOM 704 C C . VAL A 1 92 ? -12.062 -9.033 11.078 1.00 94.69 92 VAL A C 1
ATOM 706 O O . VAL A 1 92 ? -12.996 -9.826 11.009 1.00 94.69 92 VAL A O 1
ATOM 709 N N . GLN A 1 93 ? -10.809 -9.436 11.286 1.00 93.19 93 GLN A N 1
ATOM 710 C CA . GLN A 1 93 ? -10.489 -10.842 11.507 1.00 93.19 93 GLN A CA 1
ATOM 711 C C . GLN A 1 93 ? -11.163 -11.346 12.793 1.00 93.19 93 GLN A C 1
ATOM 713 O O . GLN A 1 93 ? -10.951 -10.780 13.863 1.00 93.19 93 GLN A O 1
ATOM 718 N N . GLY A 1 94 ? -11.945 -12.423 12.685 1.00 89.06 94 GLY A N 1
ATOM 719 C CA . GLY A 1 94 ? -12.711 -12.994 13.800 1.00 89.06 94 GLY A CA 1
ATOM 720 C C . GLY A 1 94 ? -14.162 -12.508 13.883 1.00 89.06 94 GLY A C 1
ATOM 721 O O . GLY A 1 94 ? -14.957 -13.127 14.583 1.00 89.06 94 GLY A O 1
ATOM 722 N N . GLU A 1 95 ? -14.528 -11.473 13.122 1.00 88.06 95 GLU A N 1
ATOM 723 C CA . GLU A 1 95 ? -15.902 -10.991 12.957 1.00 88.06 95 GLU A CA 1
ATOM 724 C C . GLU A 1 95 ? -16.176 -10.715 11.469 1.00 88.06 95 GLU A C 1
ATOM 726 O O . GLU A 1 95 ? -16.332 -9.571 11.048 1.00 88.06 95 GLU A O 1
ATOM 731 N N . ASP A 1 96 ? -16.252 -11.772 10.653 1.00 81.62 96 ASP A N 1
ATOM 732 C CA . ASP A 1 96 ? -16.369 -11.670 9.183 1.00 81.62 96 ASP A CA 1
ATOM 733 C C . ASP A 1 96 ? -17.613 -10.893 8.706 1.00 81.62 96 ASP A C 1
ATOM 735 O O . ASP A 1 96 ? -17.669 -10.399 7.579 1.00 81.62 96 ASP A O 1
ATOM 739 N N . THR A 1 97 ? -18.625 -10.750 9.567 1.00 88.88 97 THR A N 1
ATOM 740 C CA . THR A 1 97 ? -19.807 -9.920 9.301 1.00 88.88 97 THR A CA 1
ATOM 741 C C . THR A 1 97 ? -19.499 -8.422 9.302 1.00 88.88 97 THR A C 1
ATOM 743 O O . THR A 1 97 ? -20.254 -7.644 8.718 1.00 88.88 97 THR A O 1
ATOM 746 N N . VAL A 1 98 ? -18.410 -7.999 9.951 1.00 92.12 98 VAL A N 1
ATOM 747 C CA . VAL A 1 98 ? -17.977 -6.602 10.038 1.00 92.12 98 VAL A CA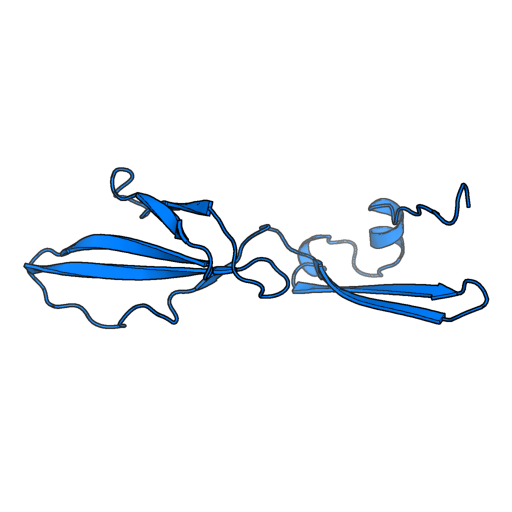 1
ATOM 748 C C . VAL A 1 98 ? -17.002 -6.322 8.898 1.00 92.12 98 VAL A C 1
ATOM 750 O O . VAL A 1 98 ? -15.786 -6.467 9.027 1.00 92.12 98 VAL A O 1
ATOM 753 N N . GLN A 1 99 ? -17.563 -5.907 7.764 1.00 94.94 99 GLN A N 1
ATOM 754 C CA . GLN A 1 99 ? -16.824 -5.554 6.554 1.00 94.94 99 GLN A CA 1
ATOM 755 C C . GLN A 1 99 ? -17.296 -4.223 5.964 1.00 94.94 99 GLN A C 1
ATOM 757 O O . GLN A 1 99 ? -18.434 -3.796 6.161 1.00 94.94 99 GLN A O 1
ATOM 7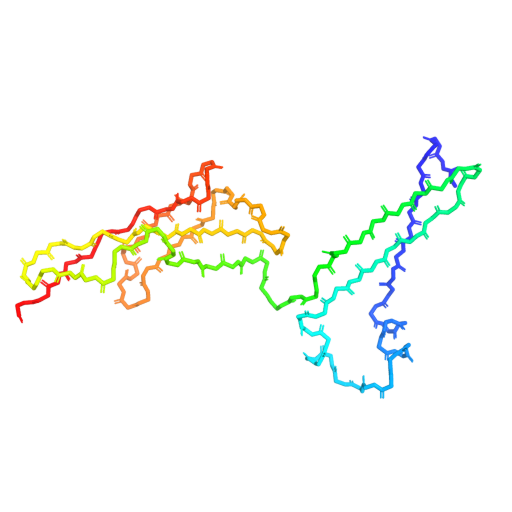62 N N . SER A 1 100 ? -16.408 -3.554 5.236 1.00 96.38 100 SER A N 1
ATOM 763 C CA . SER A 1 100 ? -16.657 -2.251 4.625 1.00 96.38 100 SER A CA 1
ATOM 764 C C . SER A 1 100 ? -15.756 -2.049 3.407 1.00 96.38 100 SER A C 1
ATOM 766 O O . SER A 1 100 ? -14.783 -2.774 3.210 1.00 96.38 100 SER A O 1
ATOM 768 N N . LEU A 1 101 ? -16.080 -1.065 2.573 1.00 97.62 101 LEU A N 1
ATOM 769 C CA . LEU A 1 101 ? -15.288 -0.685 1.402 1.00 97.62 101 LEU A CA 1
ATOM 770 C C . LEU A 1 101 ? -14.607 0.655 1.666 1.00 97.62 101 LEU A C 1
ATOM 772 O O . LEU A 1 101 ? -15.232 1.580 2.191 1.00 97.62 101 LEU A O 1
ATOM 776 N N . THR A 1 102 ? -13.346 0.784 1.258 1.00 97.94 102 THR A N 1
ATOM 777 C CA . THR A 1 102 ? -12.649 2.071 1.340 1.00 97.94 102 THR A CA 1
ATOM 778 C C . THR A 1 102 ? -13.268 3.108 0.403 1.00 97.94 102 THR A C 1
ATOM 780 O O . THR A 1 102 ? -13.657 2.819 -0.735 1.00 97.94 102 THR A O 1
ATOM 783 N N . GLN A 1 103 ? -13.357 4.346 0.886 1.00 97.75 103 GLN A N 1
ATOM 784 C CA . GLN A 1 103 ? -13.840 5.495 0.126 1.00 97.75 103 GLN A CA 1
ATOM 785 C C . GLN A 1 103 ? -12.721 6.125 -0.718 1.00 97.75 103 GLN A C 1
ATOM 787 O O . GLN A 1 103 ? -11.614 5.595 -0.810 1.00 97.75 103 GLN A O 1
ATOM 792 N N . GLY A 1 104 ? -13.018 7.242 -1.393 1.00 96.69 104 GLY A N 1
ATOM 793 C CA . GLY A 1 104 ? -12.074 7.927 -2.289 1.00 96.69 104 GLY A CA 1
ATOM 794 C C . GLY A 1 104 ? -10.793 8.409 -1.604 1.00 96.69 104 GLY A C 1
ATOM 795 O O . GLY A 1 104 ? -9.760 8.529 -2.252 1.00 96.69 104 GLY A O 1
ATOM 796 N N . ASP A 1 105 ? -10.839 8.634 -0.292 1.00 97.19 105 ASP A N 1
ATOM 797 C CA . ASP A 1 105 ? -9.687 9.007 0.531 1.00 97.19 105 ASP A CA 1
ATOM 798 C C . ASP A 1 105 ? -8.924 7.792 1.096 1.00 97.19 105 ASP A C 1
ATOM 800 O O . ASP A 1 105 ? -8.035 7.958 1.931 1.00 97.19 105 ASP A O 1
ATOM 804 N N . GLY A 1 106 ? -9.279 6.575 0.670 1.00 97.56 106 GLY A N 1
ATOM 805 C CA . GLY A 1 106 ? -8.673 5.325 1.120 1.00 97.56 106 GLY A CA 1
ATOM 806 C C . GLY A 1 106 ? -9.125 4.870 2.505 1.00 97.56 106 GLY A C 1
ATOM 807 O O . GLY A 1 106 ? -8.529 3.946 3.054 1.00 97.56 106 GLY A O 1
ATOM 808 N N . VAL A 1 107 ? -10.144 5.500 3.103 1.00 98.12 107 VAL A N 1
ATOM 809 C CA . VAL A 1 107 ? -10.605 5.155 4.454 1.00 98.12 107 VAL A CA 1
ATOM 810 C C . VAL A 1 107 ? -11.858 4.294 4.419 1.00 98.12 107 VAL A C 1
ATOM 812 O O . VAL A 1 107 ? -12.801 4.566 3.679 1.00 98.12 107 VAL A O 1
ATOM 815 N N . ALA A 1 108 ? -11.884 3.273 5.269 1.00 98.06 108 ALA A N 1
ATOM 816 C CA . ALA A 1 108 ? -13.066 2.490 5.587 1.00 98.06 108 ALA A CA 1
ATOM 817 C C . ALA A 1 108 ? -13.373 2.600 7.084 1.00 98.06 108 ALA A C 1
ATOM 819 O O . ALA A 1 108 ? -12.477 2.492 7.926 1.00 98.06 108 ALA A O 1
ATOM 820 N N . LYS A 1 109 ? -14.652 2.795 7.410 1.00 97.06 109 LYS A N 1
ATOM 821 C CA . LYS A 1 109 ? -15.153 2.740 8.784 1.00 97.06 109 LYS A CA 1
ATOM 822 C C . LYS A 1 109 ? -15.695 1.338 9.068 1.00 97.06 109 LYS A C 1
ATOM 824 O O . LYS A 1 109 ? -16.541 0.857 8.314 1.00 97.06 109 LYS A O 1
ATOM 829 N N . LEU A 1 110 ? -15.231 0.723 10.153 1.00 96.25 110 LEU A N 1
ATOM 830 C CA . LEU A 1 110 ? -15.721 -0.547 10.698 1.00 96.25 110 LEU A CA 1
ATOM 831 C C . LEU A 1 110 ? -16.101 -0.315 12.166 1.00 96.25 110 LEU A C 1
ATOM 833 O O . LEU A 1 110 ? -15.349 0.333 12.886 1.00 96.25 110 LEU A O 1
ATOM 837 N N . SER A 1 111 ? -17.240 -0.831 12.615 1.00 94.38 111 SER A N 1
ATOM 838 C CA . SER A 1 111 ? -17.699 -0.677 14.002 1.00 94.38 111 SER A CA 1
ATOM 839 C C . SER A 1 111 ? -17.786 -2.047 14.660 1.00 94.38 111 SER A C 1
ATOM 841 O O . SER A 1 111 ? -18.482 -2.919 14.145 1.00 94.38 111 SER A O 1
ATOM 843 N N . ILE A 1 112 ? -17.096 -2.224 15.787 1.00 93.19 112 ILE A N 1
ATOM 844 C CA . ILE A 1 112 ? -17.088 -3.469 16.570 1.00 93.19 112 ILE A CA 1
ATOM 845 C C . ILE A 1 112 ? -17.705 -3.236 17.947 1.00 93.19 112 ILE A C 1
ATOM 847 O O . ILE A 1 112 ? -17.580 -2.150 18.518 1.00 93.19 112 ILE A O 1
ATOM 851 N N . ASN A 1 113 ? -18.360 -4.252 18.503 1.00 92.31 113 ASN A N 1
ATOM 852 C CA . ASN A 1 113 ? -18.883 -4.179 19.865 1.00 92.31 113 ASN A CA 1
ATOM 853 C C . ASN A 1 113 ? -17.808 -4.639 20.849 1.00 92.31 113 ASN A C 1
ATOM 855 O O . ASN A 1 113 ? -17.221 -5.701 20.676 1.00 92.31 113 ASN A O 1
ATOM 859 N N . THR A 1 114 ? -17.556 -3.849 21.892 1.00 90.81 114 THR A N 1
ATOM 860 C CA . THR A 1 114 ? -16.582 -4.218 22.925 1.00 90.81 114 THR A CA 1
ATOM 861 C C . THR A 1 114 ? -17.290 -4.788 24.146 1.00 90.81 114 THR A C 1
ATOM 863 O O . THR A 1 114 ? -18.358 -4.313 24.542 1.00 90.81 114 THR A O 1
ATOM 866 N N . HI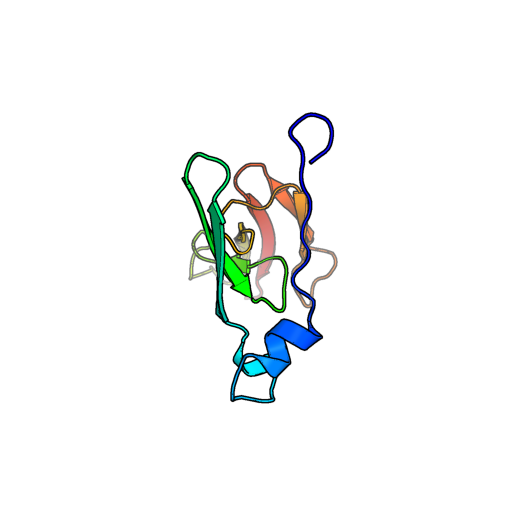S A 1 115 ? -16.709 -5.828 24.738 1.00 88.44 115 HIS A N 1
ATOM 867 C CA . HIS A 1 115 ? -17.233 -6.427 25.961 1.00 88.44 115 HIS A CA 1
ATOM 868 C C . HIS A 1 115 ? -16.836 -5.596 27.201 1.00 88.44 115 HIS A C 1
ATOM 870 O O . HIS A 1 115 ? -15.851 -4.852 27.131 1.00 88.44 115 HIS A O 1
ATOM 876 N N . PRO A 1 116 ? -17.619 -5.661 28.297 1.00 75.19 116 PRO A N 1
ATOM 877 C CA . PRO A 1 116 ? -17.284 -5.028 29.576 1.00 75.19 116 PRO A CA 1
ATOM 878 C C . PRO A 1 116 ? -16.007 -5.577 30.220 1.00 75.19 116 PRO A C 1
ATOM 880 O O . PRO A 1 116 ? -15.724 -6.783 30.036 1.00 75.19 116 PRO A O 1
#

Radius of gyration: 20.68 Å; chains: 1; bounding box: 44×29×63 Å

Sequence (116 aa):
IEDGSGEVVLSRKVLLDGVQNPRAEDLVGKSLYVSATVILHSERSGIPIVTSPYQIHFTKTPKYFKPGMPFDLMVFVTNPDGSPAYRVPVAVQGEDTVQSLTQGDGVAKLSINTHP

InterPro domains:
  IPR013783 Immunoglobulin-like fold [G3DSA:2.60.40.10] (54-116)
  IPR040839 Macroglobulin domain MG4 [PF17789] (56-115)
  IPR050473 Alpha-2-macroglobulin/Complement system [PTHR11412] (24-115)